Protein AF-A0A2X3CXJ4-F1 (afdb_monomer_lite)

Foldseek 3Di:
DPDLLVVLVVCQVVQVVCVVVVDQQLVVCVVVLCSQPPAQQSVVLNVQCVVQRRDPPDHCVSVVVSVCSRVVPD

Radius of gyration: 11.63 Å; chains: 1; bounding box: 25×23×33 Å

Organism: Klebsiella pneumoniae (NCBI:txid573)

Secondary structure (DSSP, 8-state):
---HHHHHHHTHHHHHHHHHTT--HHHHHTTTTTTTTTSTTHHHHHHHHHHHTTSTT--HHHHHHHHHHHHTT-

pLDDT: mean 89.94, std 9.41, range [48.44, 95.94]

Sequence (74 aa):
MPDPVAVVRAMYPYIERELSKGTYLGHITRHMLGLFQGIPGARQWRRYLSENAHKAGADIAVLEHALKLVADKR

Structure (mmCIF, N/CA/C/O backbone):
data_AF-A0A2X3CXJ4-F1
#
_entry.id   AF-A0A2X3CXJ4-F1
#
loop_
_atom_site.group_PDB
_atom_site.id
_atom_site.type_symbol
_atom_site.label_atom_id
_atom_site.label_alt_id
_atom_site.label_comp_id
_atom_site.label_asym_id
_atom_site.label_entity_id
_atom_site.label_seq_id
_atom_site.pdbx_PDB_ins_code
_atom_site.Cartn_x
_atom_site.Cartn_y
_atom_site.Cartn_z
_atom_site.occupancy
_atom_site.B_iso_or_equiv
_atom_site.auth_seq_id
_atom_site.auth_comp_id
_atom_site.auth_asym_id
_atom_site.auth_atom_id
_atom_site.pdbx_PDB_model_num
ATOM 1 N N . MET A 1 1 ? 13.687 -15.777 -12.578 1.00 57.41 1 MET A N 1
ATOM 2 C CA . MET A 1 1 ? 13.359 -15.169 -11.268 1.00 57.41 1 MET A CA 1
ATOM 3 C C . MET A 1 1 ? 11.846 -15.147 -11.109 1.00 57.41 1 MET A C 1
ATOM 5 O O . MET A 1 1 ? 11.187 -14.994 -12.133 1.00 57.41 1 MET A O 1
ATOM 9 N N . PRO A 1 2 ? 11.299 -15.328 -9.893 1.00 68.44 2 PRO A N 1
ATOM 10 C CA . PRO A 1 2 ? 9.868 -15.166 -9.644 1.00 68.44 2 PRO A CA 1
ATOM 11 C C . PRO A 1 2 ? 9.423 -13.759 -10.046 1.00 68.44 2 PRO A C 1
ATOM 13 O O . PRO A 1 2 ? 10.153 -12.801 -9.797 1.00 68.44 2 PRO A O 1
ATOM 16 N N . ASP A 1 3 ? 8.250 -13.640 -10.664 1.00 86.88 3 ASP A N 1
ATOM 17 C CA . ASP A 1 3 ? 7.642 -12.344 -10.962 1.00 86.88 3 ASP A CA 1
ATOM 18 C C . ASP A 1 3 ? 7.328 -11.611 -9.641 1.00 86.88 3 ASP A C 1
ATOM 20 O O . ASP A 1 3 ? 6.510 -12.108 -8.858 1.00 86.88 3 ASP A O 1
ATOM 24 N N . PRO A 1 4 ? 7.947 -10.447 -9.357 1.00 88.56 4 PRO A N 1
ATOM 25 C CA . PRO A 1 4 ? 7.691 -9.701 -8.128 1.00 88.56 4 PRO A CA 1
ATOM 26 C C . PRO A 1 4 ? 6.211 -9.334 -7.947 1.00 88.56 4 PRO A C 1
ATOM 28 O O . PRO A 1 4 ? 5.732 -9.275 -6.816 1.00 88.56 4 PRO A O 1
ATOM 31 N N . VAL A 1 5 ? 5.459 -9.147 -9.042 1.00 90.88 5 VAL A N 1
ATOM 32 C CA . VAL A 1 5 ? 4.010 -8.888 -8.993 1.00 90.88 5 VAL A CA 1
ATOM 33 C C . VAL A 1 5 ? 3.259 -10.102 -8.445 1.00 90.88 5 VAL A C 1
ATOM 35 O O . VAL A 1 5 ? 2.391 -9.960 -7.581 1.00 90.88 5 VAL A O 1
ATOM 38 N N . ALA A 1 6 ? 3.619 -11.307 -8.893 1.00 91.00 6 ALA A N 1
ATOM 39 C CA . ALA A 1 6 ? 3.033 -12.545 -8.392 1.00 91.00 6 ALA A CA 1
ATOM 40 C C . ALA A 1 6 ? 3.337 -12.756 -6.899 1.00 91.00 6 ALA A C 1
ATO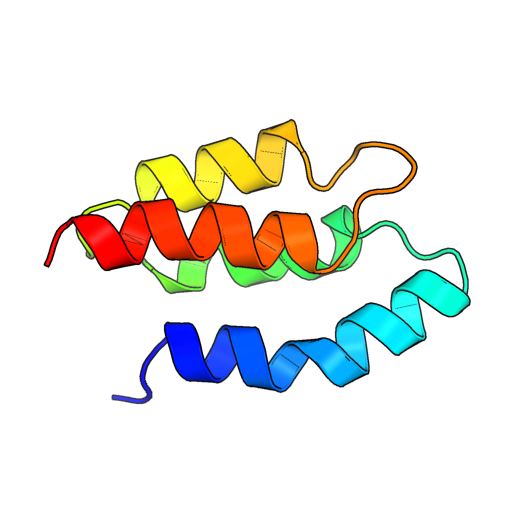M 42 O O . ALA A 1 6 ? 2.451 -13.165 -6.151 1.00 91.00 6 ALA A O 1
ATOM 43 N N . VAL A 1 7 ? 4.548 -12.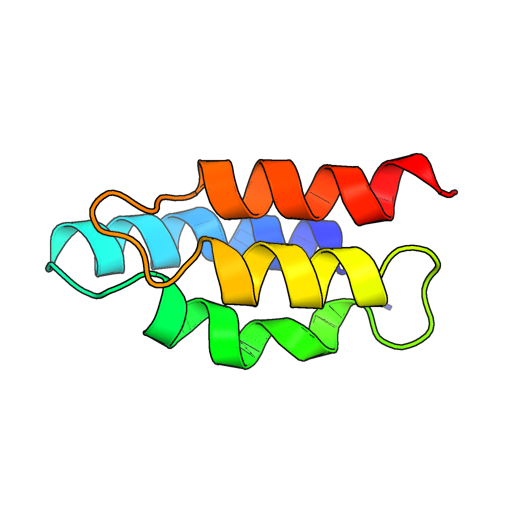408 -6.443 1.00 91.69 7 VAL A N 1
ATOM 44 C CA . VAL A 1 7 ? 4.918 -12.466 -5.016 1.00 91.69 7 VAL A CA 1
ATOM 45 C C . VAL A 1 7 ? 4.043 -11.534 -4.177 1.00 91.69 7 VAL A C 1
ATOM 47 O O . VAL A 1 7 ? 3.556 -11.934 -3.123 1.00 91.69 7 VAL A O 1
ATOM 50 N N . VAL A 1 8 ? 3.792 -10.310 -4.649 1.00 93.50 8 VAL A N 1
ATOM 51 C CA . VAL A 1 8 ? 2.897 -9.370 -3.958 1.00 93.50 8 VAL A CA 1
ATOM 52 C C . VAL A 1 8 ? 1.474 -9.925 -3.858 1.00 93.50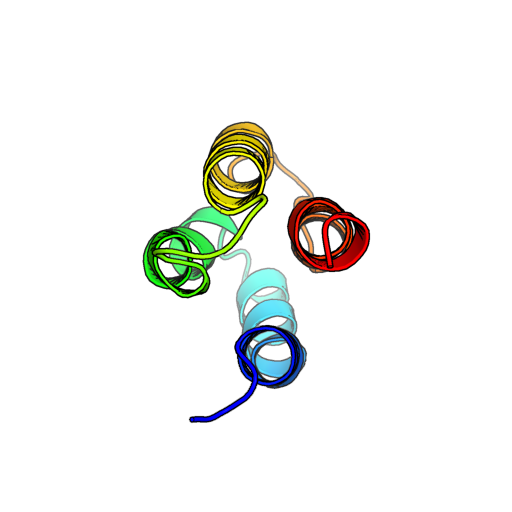 8 VAL A C 1
ATOM 54 O O . VAL A 1 8 ? 0.888 -9.886 -2.780 1.00 93.50 8 VAL A O 1
ATOM 57 N N . ARG A 1 9 ? 0.927 -10.479 -4.946 1.00 93.75 9 ARG A N 1
ATOM 58 C CA . ARG A 1 9 ? -0.429 -11.060 -4.951 1.00 93.75 9 ARG A CA 1
ATOM 59 C C . ARG A 1 9 ? -0.550 -12.287 -4.051 1.00 93.75 9 ARG A C 1
ATOM 61 O O . ARG A 1 9 ? -1.557 -12.449 -3.370 1.00 93.75 9 ARG A O 1
ATOM 68 N N . ALA A 1 10 ? 0.496 -13.109 -3.973 1.00 93.94 10 ALA A N 1
ATOM 69 C CA . ALA A 1 10 ? 0.548 -14.240 -3.048 1.00 93.94 10 ALA A CA 1
ATOM 70 C C . ALA A 1 10 ? 0.485 -13.808 -1.569 1.00 93.94 10 ALA A C 1
ATOM 72 O O . ALA A 1 10 ? 0.079 -14.596 -0.716 1.00 93.94 10 ALA A O 1
ATOM 73 N N . MET A 1 11 ? 0.837 -12.555 -1.257 1.00 94.38 11 MET A N 1
ATOM 74 C CA . MET A 1 11 ? 0.738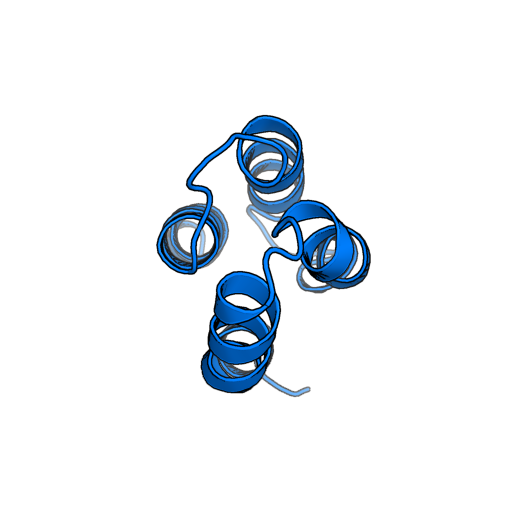 -12.000 0.094 1.00 94.38 11 MET A CA 1
ATOM 75 C C . MET A 1 11 ? -0.670 -11.514 0.463 1.00 94.38 11 MET A C 1
ATOM 77 O O . MET A 1 11 ? -0.895 -11.241 1.640 1.00 94.38 11 MET A O 1
ATOM 81 N N . TYR A 1 12 ? -1.625 -11.411 -0.469 1.00 95.19 12 TYR A N 1
ATOM 82 C CA . TYR A 1 12 ? -2.954 -10.851 -0.169 1.00 95.19 12 TYR A CA 1
ATOM 83 C C . TYR A 1 12 ? -3.694 -11.598 0.948 1.00 95.19 12 TYR A C 1
ATOM 85 O O . TYR A 1 12 ? -4.076 -10.933 1.910 1.00 95.19 12 TYR A O 1
ATOM 93 N N . PRO A 1 13 ? -3.776 -12.945 0.955 1.00 95.94 13 PRO A N 1
ATOM 94 C CA . PRO A 1 13 ? -4.448 -13.661 2.043 1.00 95.94 13 PRO A CA 1
ATOM 95 C C . PRO A 1 13 ? -3.772 -13.457 3.407 1.00 95.94 13 PRO A C 1
ATOM 97 O O . PRO A 1 13 ? -4.420 -13.471 4.453 1.00 95.94 13 PRO A O 1
ATOM 100 N N . TYR A 1 14 ? -2.446 -13.275 3.417 1.00 95.50 14 TYR A N 1
ATOM 101 C CA . TYR A 1 14 ? -1.703 -12.946 4.633 1.00 95.50 14 TYR A CA 1
ATOM 102 C C . TYR A 1 14 ? -2.046 -11.532 5.110 1.00 95.50 14 TYR A C 1
ATOM 104 O O . TYR A 1 14 ? -2.353 -11.344 6.284 1.00 95.50 14 TYR A O 1
ATOM 112 N N . ILE A 1 15 ? -2.017 -10.554 4.203 1.00 95.06 15 ILE A N 1
ATOM 113 C CA . ILE A 1 15 ? -2.299 -9.150 4.502 1.00 95.06 15 ILE A CA 1
ATOM 114 C C . ILE A 1 15 ? -3.723 -8.997 5.030 1.00 95.06 15 ILE A C 1
ATOM 116 O O . ILE A 1 15 ? -3.896 -8.428 6.100 1.00 95.06 15 ILE A O 1
ATOM 120 N N . GLU A 1 16 ? -4.724 -9.553 4.349 1.00 94.81 16 GLU A N 1
ATOM 121 C CA . GLU A 1 16 ? -6.127 -9.492 4.777 1.00 94.81 16 GLU A CA 1
ATOM 122 C C . GLU A 1 16 ? -6.324 -10.063 6.185 1.00 94.81 16 GLU A C 1
ATOM 124 O O . GLU A 1 16 ? -7.002 -9.460 7.018 1.00 94.81 16 GLU A O 1
ATOM 129 N N . ARG A 1 17 ? -5.673 -11.193 6.489 1.00 95.69 17 ARG A N 1
ATOM 130 C CA . ARG A 1 17 ? -5.725 -11.803 7.821 1.00 95.69 17 ARG A CA 1
ATOM 131 C C . ARG A 1 17 ? -5.050 -10.950 8.895 1.00 95.69 17 ARG A C 1
ATOM 133 O O . ARG A 1 17 ? -5.483 -10.966 10.040 1.00 95.69 17 ARG A O 1
ATOM 140 N N . GLU A 1 18 ? -3.965 -10.253 8.581 1.00 94.69 18 GLU A N 1
ATOM 141 C CA . GLU A 1 18 ? -3.312 -9.375 9.555 1.00 94.69 18 GLU A CA 1
ATOM 142 C C . GLU A 1 18 ? -4.079 -8.059 9.742 1.00 94.69 18 GLU A C 1
ATOM 144 O O . GLU A 1 18 ? -4.204 -7.584 10.872 1.00 94.69 18 GLU A O 1
ATOM 149 N N . LEU A 1 19 ? -4.658 -7.512 8.669 1.00 93.44 19 LEU A N 1
ATOM 150 C CA . LEU A 1 19 ? -5.541 -6.346 8.721 1.00 93.44 19 LEU A CA 1
ATOM 151 C C . LEU A 1 19 ? -6.785 -6.625 9.575 1.00 93.44 19 LEU A C 1
ATOM 153 O O . LEU A 1 19 ? -7.160 -5.784 10.389 1.00 93.44 19 LEU A O 1
ATOM 157 N N . SER A 1 20 ? -7.387 -7.817 9.466 1.00 93.88 20 SER A N 1
ATOM 158 C CA . SER A 1 20 ? -8.554 -8.191 10.282 1.00 93.88 20 SER A CA 1
ATOM 159 C C . SER A 1 20 ? -8.248 -8.306 11.781 1.00 93.88 20 SER A C 1
ATOM 161 O O . SER A 1 20 ? -9.150 -8.170 12.604 1.00 93.88 20 SER A O 1
ATOM 163 N N . LYS A 1 21 ? -6.974 -8.482 12.152 1.00 94.06 21 LYS A N 1
ATOM 164 C CA . LYS A 1 21 ? -6.491 -8.429 13.543 1.00 94.06 21 LYS A CA 1
ATOM 165 C C . LYS A 1 21 ? -6.186 -7.005 14.027 1.00 94.06 21 LYS A C 1
ATOM 167 O O . LYS A 1 21 ? -5.744 -6.835 15.159 1.00 94.06 21 LYS A O 1
ATOM 172 N N . GLY A 1 22 ? -6.372 -5.991 13.180 1.00 90.94 22 GLY A N 1
ATOM 173 C CA . GLY A 1 22 ? -6.036 -4.598 13.478 1.00 90.94 22 GLY A CA 1
ATOM 174 C C . GLY A 1 22 ? -4.567 -4.238 13.235 1.00 90.94 22 GLY A C 1
ATOM 175 O O . GLY A 1 22 ? -4.116 -3.184 13.683 1.00 90.94 22 GLY A O 1
ATOM 176 N N . THR A 1 23 ? -3.799 -5.083 12.537 1.00 91.69 23 THR A N 1
ATOM 177 C CA . THR A 1 23 ? -2.418 -4.748 12.160 1.00 91.69 23 THR A CA 1
ATOM 178 C C . THR A 1 23 ? -2.417 -3.668 11.086 1.00 91.69 23 THR A C 1
ATOM 180 O O . THR A 1 23 ? -3.148 -3.759 10.106 1.00 91.69 23 THR A O 1
ATOM 183 N N . TYR A 1 24 ? -1.547 -2.668 11.215 1.00 91.88 24 TYR A N 1
ATOM 184 C CA . TYR A 1 24 ? -1.363 -1.669 10.164 1.00 91.88 24 TYR A CA 1
ATOM 185 C C . TYR A 1 24 ? -0.662 -2.255 8.938 1.00 91.88 24 TYR A C 1
ATOM 187 O O . TYR A 1 24 ? 0.373 -2.919 9.052 1.00 91.88 24 TYR A O 1
ATOM 195 N N . LEU A 1 25 ? -1.150 -1.906 7.746 1.00 94.19 25 LEU A N 1
ATOM 196 C CA . LEU A 1 25 ? -0.562 -2.334 6.476 1.00 94.19 25 LEU A CA 1
ATOM 197 C C . LEU A 1 25 ? 0.934 -1.981 6.358 1.00 94.19 25 LEU A C 1
ATOM 199 O O . LEU A 1 25 ? 1.726 -2.738 5.789 1.00 94.19 25 LEU A O 1
ATOM 203 N N . GLY A 1 26 ? 1.348 -0.851 6.934 1.00 93.12 26 GLY A N 1
ATOM 204 C CA . GLY A 1 26 ? 2.739 -0.399 6.990 1.00 93.12 26 GLY A CA 1
ATOM 205 C C . GLY A 1 26 ? 3.696 -1.392 7.661 1.00 93.12 26 GLY A C 1
ATOM 206 O O . GLY A 1 26 ? 4.845 -1.512 7.234 1.00 93.12 26 GLY A O 1
ATOM 207 N N . HIS A 1 27 ? 3.236 -2.160 8.658 1.00 93.38 27 HIS A N 1
ATOM 208 C CA . HIS A 1 27 ? 4.066 -3.170 9.330 1.00 93.38 27 HIS A CA 1
ATOM 209 C C . HIS A 1 27 ? 4.465 -4.311 8.393 1.00 93.38 27 HIS A C 1
ATOM 211 O O . HIS A 1 27 ? 5.545 -4.876 8.543 1.00 93.38 27 HIS A O 1
ATOM 217 N N . ILE A 1 28 ? 3.629 -4.612 7.400 1.00 93.88 28 ILE A N 1
ATOM 218 C CA . ILE A 1 28 ? 3.875 -5.665 6.413 1.00 93.88 28 ILE A CA 1
ATOM 219 C C . ILE A 1 28 ? 4.636 -5.079 5.222 1.00 93.88 28 ILE A C 1
ATOM 221 O O . ILE A 1 28 ? 5.714 -5.548 4.853 1.00 93.88 28 ILE A O 1
ATOM 225 N N . THR A 1 29 ? 4.113 -3.993 4.651 1.00 94.25 29 THR A N 1
ATOM 226 C CA . THR A 1 29 ? 4.623 -3.403 3.403 1.00 94.25 29 THR A CA 1
ATOM 227 C C . THR A 1 29 ? 6.025 -2.809 3.530 1.00 94.25 29 THR A C 1
ATOM 229 O O . THR A 1 29 ? 6.748 -2.781 2.533 1.00 94.25 29 THR A O 1
ATOM 232 N N . ARG A 1 30 ? 6.486 -2.433 4.735 1.00 93.12 30 ARG A N 1
ATOM 233 C CA . ARG A 1 30 ? 7.885 -2.019 4.976 1.00 93.12 30 ARG A CA 1
ATOM 234 C C . ARG A 1 30 ? 8.912 -3.070 4.542 1.00 93.12 30 ARG A C 1
ATOM 236 O O . ARG A 1 30 ? 9.988 -2.711 4.075 1.00 93.12 30 ARG A O 1
ATOM 243 N N . HIS A 1 31 ? 8.569 -4.356 4.645 1.00 93.00 31 HIS A N 1
ATOM 244 C CA . HIS A 1 31 ? 9.422 -5.469 4.217 1.00 93.00 31 HIS A CA 1
ATOM 245 C C . HIS A 1 31 ? 9.342 -5.722 2.704 1.00 93.00 31 HIS A C 1
ATOM 247 O O . HIS A 1 31 ? 10.186 -6.411 2.141 1.00 93.00 31 HIS A O 1
ATOM 253 N N . MET A 1 32 ? 8.358 -5.124 2.030 1.00 93.25 32 MET A N 1
ATOM 254 C CA . MET A 1 32 ? 8.090 -5.289 0.601 1.00 93.25 32 MET A CA 1
ATOM 255 C C . MET A 1 32 ? 8.629 -4.126 -0.251 1.00 93.25 32 MET A C 1
ATOM 257 O O . MET A 1 32 ? 8.541 -4.152 -1.478 1.00 93.25 32 MET A O 1
ATOM 261 N N . LEU A 1 33 ? 9.220 -3.093 0.359 1.00 91.06 33 LEU A N 1
ATOM 262 C CA . LEU A 1 33 ? 9.723 -1.912 -0.359 1.00 91.06 33 LEU A CA 1
ATOM 263 C C . LEU A 1 33 ? 10.847 -2.239 -1.361 1.00 91.06 33 LEU A C 1
ATOM 265 O O . LEU A 1 33 ? 11.011 -1.526 -2.350 1.00 91.06 33 LEU A O 1
ATOM 269 N N . GLY A 1 34 ? 11.613 -3.306 -1.113 1.00 90.81 34 GLY A N 1
ATOM 270 C CA . GLY A 1 34 ? 12.734 -3.741 -1.954 1.00 90.81 34 GLY A CA 1
ATOM 271 C C . GLY A 1 34 ? 12.367 -4.673 -3.116 1.00 90.81 34 GLY A C 1
ATOM 272 O O . GLY A 1 34 ? 13.227 -4.940 -3.947 1.00 90.81 34 GLY A O 1
ATOM 273 N N . LEU A 1 35 ? 11.115 -5.143 -3.211 1.00 90.44 35 LEU A N 1
ATOM 274 C CA . LEU A 1 35 ? 10.700 -6.185 -4.171 1.00 90.44 35 LEU A CA 1
ATOM 275 C C . LEU A 1 35 ? 10.959 -5.828 -5.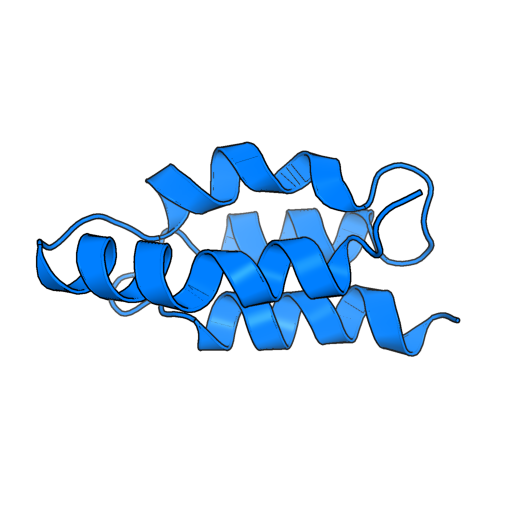640 1.00 90.44 35 LEU A C 1
ATOM 277 O O . LEU A 1 35 ? 11.256 -6.705 -6.444 1.00 90.44 35 LEU A O 1
ATOM 281 N N . PHE A 1 36 ? 10.867 -4.543 -5.984 1.00 90.62 36 PHE A N 1
ATOM 282 C CA . PHE A 1 36 ? 11.017 -4.055 -7.357 1.00 90.62 36 PHE A CA 1
ATOM 283 C C . PHE A 1 36 ? 12.371 -3.380 -7.618 1.00 90.62 36 PHE A C 1
ATOM 285 O O . PHE A 1 36 ? 12.494 -2.580 -8.542 1.00 90.62 36 PHE A O 1
ATOM 292 N N . GLN A 1 37 ? 13.397 -3.630 -6.800 1.00 88.00 37 GLN A N 1
ATOM 293 C CA . GLN A 1 37 ? 14.702 -2.987 -6.975 1.00 88.00 37 GLN A CA 1
ATOM 294 C C . GLN A 1 37 ? 15.269 -3.215 -8.390 1.00 88.00 37 GLN A C 1
ATOM 296 O O . GLN A 1 37 ? 15.311 -4.335 -8.883 1.00 88.00 37 GLN A O 1
ATOM 301 N N . GLY A 1 38 ? 15.716 -2.134 -9.040 1.00 86.38 38 GLY A N 1
ATOM 302 C CA . GLY A 1 38 ? 16.288 -2.185 -10.392 1.00 86.38 38 GLY A CA 1
ATOM 303 C C . GLY A 1 38 ? 15.269 -2.176 -11.540 1.00 86.38 38 GLY A C 1
ATOM 304 O O . GLY A 1 38 ? 15.683 -2.217 -12.692 1.00 86.38 38 GLY A O 1
ATOM 305 N N . ILE A 1 39 ? 13.964 -2.082 -11.255 1.00 86.50 39 ILE A N 1
ATOM 306 C CA . ILE A 1 39 ? 12.894 -2.081 -12.268 1.00 86.50 39 ILE A CA 1
ATOM 307 C C . ILE A 1 39 ? 12.330 -0.654 -12.458 1.00 86.50 39 ILE A C 1
ATOM 309 O O . ILE A 1 39 ? 12.206 0.097 -11.477 1.00 86.50 39 ILE A O 1
ATOM 313 N N . PRO A 1 40 ? 11.958 -0.238 -13.687 1.00 88.62 40 PRO A N 1
ATOM 314 C CA . PRO A 1 40 ? 11.210 0.998 -13.911 1.00 88.62 40 PRO A CA 1
ATOM 315 C C . PRO A 1 40 ? 9.976 1.089 -13.003 1.00 88.62 40 PRO A C 1
ATOM 317 O O . PRO A 1 40 ? 9.208 0.149 -12.873 1.00 88.62 40 PRO A O 1
ATOM 320 N N . GLY A 1 41 ? 9.791 2.224 -12.326 1.00 89.94 41 GLY A N 1
ATOM 321 C CA . GLY A 1 41 ? 8.667 2.414 -11.397 1.00 89.94 41 GLY A CA 1
ATOM 322 C C . GLY A 1 41 ? 8.931 2.003 -9.942 1.00 89.94 41 GLY A C 1
ATOM 323 O O . GLY A 1 41 ? 8.178 2.426 -9.067 1.00 89.94 41 GLY A O 1
ATOM 324 N N . ALA A 1 42 ? 10.052 1.344 -9.623 1.00 92.19 42 ALA A N 1
ATOM 325 C CA . ALA A 1 42 ? 10.415 0.963 -8.248 1.00 92.19 42 ALA A CA 1
ATOM 326 C C . ALA A 1 42 ? 10.424 2.131 -7.245 1.00 92.19 42 ALA A C 1
ATOM 328 O O . ALA A 1 42 ? 10.053 1.998 -6.078 1.00 92.19 42 ALA A O 1
ATOM 329 N N . ARG A 1 43 ? 10.846 3.320 -7.691 1.00 92.75 43 ARG A N 1
ATOM 330 C CA . ARG A 1 43 ? 10.809 4.532 -6.859 1.00 92.75 43 ARG A CA 1
ATOM 331 C C . ARG A 1 43 ? 9.373 4.958 -6.538 1.00 92.75 43 ARG A C 1
ATOM 333 O O . ARG A 1 43 ? 9.123 5.391 -5.418 1.00 92.75 43 ARG A O 1
ATOM 340 N N . GLN A 1 44 ? 8.455 4.825 -7.496 1.00 93.75 44 GLN A N 1
ATOM 341 C CA . GLN A 1 44 ? 7.040 5.164 -7.320 1.00 93.75 44 GLN A CA 1
ATOM 342 C C . GLN A 1 44 ? 6.350 4.156 -6.401 1.00 93.75 44 GLN A C 1
ATOM 344 O O . GLN A 1 44 ? 5.647 4.582 -5.494 1.00 93.75 44 GLN A O 1
ATOM 349 N N . TRP A 1 45 ? 6.644 2.859 -6.556 1.00 94.19 45 TRP A N 1
ATOM 350 C CA . TRP A 1 45 ? 6.229 1.804 -5.622 1.00 94.19 45 TRP A CA 1
ATOM 351 C C . TRP A 1 45 ? 6.572 2.160 -4.175 1.00 94.19 45 TRP A C 1
ATOM 353 O O . TRP A 1 45 ? 5.690 2.252 -3.324 1.00 94.19 45 TRP A O 1
ATOM 363 N N . ARG A 1 46 ? 7.857 2.443 -3.909 1.00 94.06 46 ARG A N 1
ATOM 364 C CA . ARG A 1 46 ? 8.319 2.801 -2.560 1.00 94.06 46 ARG A CA 1
ATOM 365 C C . ARG A 1 46 ? 7.633 4.055 -2.033 1.00 94.06 46 ARG A C 1
ATOM 367 O O . ARG A 1 46 ? 7.197 4.067 -0.890 1.00 94.06 46 ARG A O 1
ATOM 374 N N . ARG A 1 47 ? 7.523 5.097 -2.862 1.00 94.62 47 ARG A N 1
ATOM 375 C CA . ARG A 1 47 ? 6.877 6.357 -2.479 1.00 94.62 47 ARG A CA 1
ATOM 376 C C . ARG A 1 47 ? 5.405 6.148 -2.118 1.00 94.62 47 ARG A C 1
ATOM 378 O O . ARG A 1 47 ? 4.989 6.566 -1.045 1.00 94.62 47 ARG A O 1
ATOM 385 N N . TYR A 1 48 ? 4.647 5.471 -2.978 1.00 95.44 48 TYR A N 1
ATOM 386 C CA . TYR A 1 48 ? 3.212 5.274 -2.791 1.00 95.44 48 TYR A CA 1
ATOM 387 C C . TYR A 1 48 ? 2.904 4.447 -1.540 1.00 95.44 48 TYR A C 1
ATOM 389 O O . TYR A 1 48 ? 2.009 4.809 -0.778 1.00 95.44 48 TYR A O 1
ATOM 397 N N . LEU A 1 49 ? 3.668 3.378 -1.287 1.00 94.81 49 LEU A N 1
ATOM 398 C CA . LEU A 1 49 ? 3.508 2.583 -0.070 1.00 94.81 49 LEU A CA 1
ATOM 399 C C . LEU A 1 49 ? 3.862 3.380 1.185 1.00 94.81 49 LEU A C 1
ATOM 401 O O . LEU A 1 49 ? 3.089 3.368 2.139 1.00 94.81 49 LEU A O 1
ATOM 405 N N . SER A 1 50 ? 4.971 4.122 1.182 1.00 92.44 50 SER A N 1
ATOM 406 C CA . SER A 1 50 ? 5.337 4.965 2.324 1.00 92.44 50 SER A CA 1
ATOM 407 C C . SER A 1 50 ? 4.284 6.036 2.622 1.00 92.44 50 SER A C 1
ATOM 409 O O . SER A 1 50 ? 4.023 6.318 3.787 1.00 92.44 50 SER A O 1
ATOM 411 N N . GLU A 1 51 ? 3.647 6.604 1.594 1.00 94.38 51 GLU A N 1
ATOM 412 C CA . GLU A 1 51 ? 2.625 7.650 1.739 1.00 94.38 51 GLU A CA 1
ATOM 413 C C . GLU A 1 51 ? 1.235 7.113 2.123 1.00 94.38 51 GLU A C 1
ATOM 415 O O . GLU A 1 51 ? 0.457 7.855 2.717 1.00 94.38 51 GLU A O 1
ATOM 420 N N . ASN A 1 52 ? 0.893 5.859 1.798 1.00 94.94 52 ASN A N 1
ATOM 421 C CA . ASN A 1 52 ? -0.478 5.351 1.960 1.00 94.94 52 ASN A CA 1
ATOM 422 C C . ASN A 1 52 ? -0.618 4.169 2.926 1.00 94.94 52 ASN A C 1
ATOM 424 O O . ASN A 1 52 ? -1.653 4.056 3.573 1.00 94.94 52 ASN A O 1
ATOM 428 N N . ALA A 1 53 ? 0.399 3.320 3.093 1.00 92.62 53 ALA A N 1
ATOM 429 C CA . ALA A 1 53 ? 0.273 2.101 3.899 1.00 92.62 53 ALA A CA 1
ATOM 430 C C . ALA A 1 53 ? 0.205 2.351 5.418 1.00 92.62 53 ALA A C 1
ATOM 432 O O . ALA A 1 53 ? -0.160 1.456 6.175 1.00 92.62 53 ALA A O 1
ATOM 433 N N . HIS A 1 54 ? 0.559 3.550 5.884 1.00 91.38 54 HIS A N 1
ATOM 434 C CA . HIS A 1 54 ? 0.443 3.932 7.295 1.00 91.38 54 HIS A CA 1
ATOM 435 C C . HIS A 1 54 ? -0.912 4.574 7.638 1.00 91.38 54 HIS A C 1
ATOM 437 O O . HIS A 1 54 ? -1.175 4.847 8.807 1.00 91.38 54 HIS A O 1
ATOM 443 N N . LYS A 1 55 ? -1.761 4.855 6.640 1.00 90.50 55 LYS A N 1
ATOM 444 C CA . LYS A 1 55 ? -3.058 5.503 6.858 1.00 90.50 55 LYS A CA 1
ATOM 445 C C . LYS A 1 55 ? -4.055 4.525 7.479 1.00 90.50 55 LYS A C 1
ATOM 447 O O . LYS A 1 55 ? -4.030 3.326 7.198 1.00 90.50 55 LYS A O 1
ATOM 452 N N . ALA A 1 56 ? -4.965 5.051 8.296 1.00 87.56 56 ALA A N 1
ATOM 453 C CA . ALA A 1 56 ? -6.109 4.284 8.776 1.00 87.56 56 ALA A CA 1
ATOM 454 C C . ALA A 1 56 ? -6.972 3.836 7.583 1.00 87.56 56 ALA A C 1
ATOM 456 O O . ALA A 1 56 ? -7.232 4.629 6.679 1.00 87.56 56 ALA A O 1
ATOM 457 N N . GLY A 1 57 ? -7.382 2.566 7.573 1.00 87.44 57 GLY A N 1
ATOM 458 C CA . GLY A 1 57 ? -8.140 1.977 6.463 1.00 87.44 57 GLY A CA 1
ATOM 459 C C . GLY A 1 57 ? -7.300 1.573 5.247 1.00 87.44 57 GLY A C 1
ATOM 460 O O . GLY A 1 57 ? -7.869 1.226 4.219 1.00 87.44 57 GLY A O 1
ATOM 461 N N . ALA A 1 58 ? -5.966 1.606 5.337 1.00 93.06 58 ALA A N 1
ATOM 462 C CA . ALA A 1 58 ? -5.111 1.074 4.282 1.00 93.06 58 ALA A CA 1
ATOM 463 C C . ALA A 1 58 ? -5.295 -0.448 4.139 1.00 93.06 58 ALA A C 1
ATOM 465 O O . ALA A 1 58 ? -5.097 -1.195 5.098 1.00 93.06 58 ALA A O 1
ATOM 466 N N . ASP A 1 59 ? -5.623 -0.897 2.930 1.00 94.00 59 ASP A N 1
ATOM 467 C CA . ASP A 1 59 ? -5.923 -2.289 2.599 1.00 94.00 59 ASP A CA 1
ATOM 468 C C . ASP A 1 59 ? -5.126 -2.780 1.371 1.00 94.00 59 ASP A C 1
ATOM 470 O O . ASP A 1 59 ? -4.180 -2.137 0.901 1.00 94.00 59 ASP A O 1
ATOM 474 N N . ILE A 1 60 ? -5.497 -3.944 0.834 1.00 94.75 60 ILE A N 1
ATOM 475 C CA . ILE A 1 60 ? -4.862 -4.513 -0.361 1.00 94.75 60 ILE A CA 1
ATOM 476 C C . ILE A 1 60 ? -4.962 -3.604 -1.597 1.00 94.75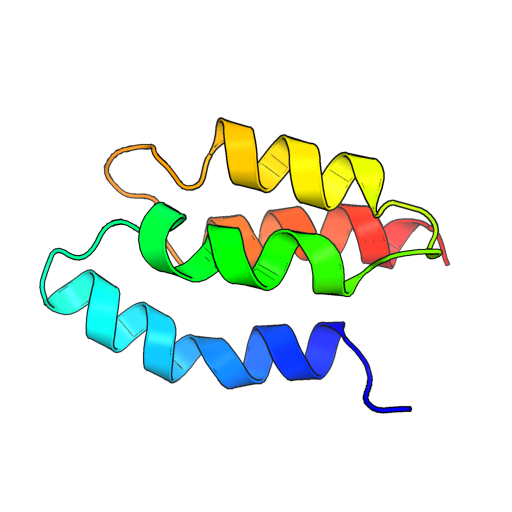 60 ILE A C 1
ATOM 478 O O . ILE A 1 60 ? -4.098 -3.697 -2.473 1.00 94.75 60 ILE A O 1
ATOM 482 N N . ALA A 1 61 ? -5.932 -2.681 -1.666 1.00 94.69 61 ALA A N 1
ATOM 483 C CA . ALA A 1 61 ? -6.049 -1.752 -2.784 1.00 94.69 61 ALA A CA 1
ATOM 484 C C . ALA A 1 61 ? -4.814 -0.848 -2.869 1.00 94.69 61 ALA A C 1
ATOM 486 O O . ALA A 1 61 ? -4.336 -0.555 -3.964 1.00 94.69 61 ALA A O 1
ATOM 487 N N . VAL A 1 62 ? -4.217 -0.483 -1.728 1.00 95.12 62 VAL A N 1
ATOM 488 C CA . VAL A 1 62 ? -2.956 0.273 -1.688 1.00 95.12 62 VAL A CA 1
ATOM 489 C C . VAL A 1 62 ? -1.836 -0.485 -2.415 1.00 95.12 62 VAL A C 1
ATOM 491 O O . VAL A 1 62 ? -1.050 0.129 -3.140 1.00 95.12 62 VAL A O 1
ATOM 494 N N . LEU A 1 63 ? -1.769 -1.814 -2.283 1.00 94.00 63 LEU A N 1
ATOM 495 C CA . LEU A 1 63 ? -0.789 -2.616 -3.019 1.00 94.00 63 LEU A CA 1
ATOM 496 C C . LEU A 1 63 ? -1.131 -2.701 -4.506 1.00 94.00 63 LEU A C 1
ATOM 498 O O . LEU A 1 63 ? -0.229 -2.545 -5.322 1.00 94.00 63 LEU A O 1
ATOM 502 N N . GLU A 1 64 ? -2.396 -2.901 -4.875 1.00 94.31 64 GLU A N 1
ATOM 503 C CA . GLU A 1 64 ? -2.832 -2.912 -6.283 1.00 94.31 64 GLU A CA 1
ATOM 504 C C . GLU A 1 64 ? -2.513 -1.586 -6.995 1.00 94.31 64 GLU A C 1
ATOM 506 O O . GLU A 1 64 ? -1.971 -1.569 -8.102 1.00 94.31 64 GLU A O 1
ATOM 511 N N . HIS A 1 65 ? -2.767 -0.450 -6.343 1.00 94.25 65 HIS A N 1
ATOM 512 C CA . HIS A 1 65 ? -2.386 0.860 -6.866 1.00 94.25 65 HIS A CA 1
ATOM 513 C C . HIS A 1 65 ? -0.869 1.001 -7.006 1.00 94.25 65 HIS A C 1
ATOM 515 O O . HIS A 1 65 ? -0.391 1.473 -8.039 1.00 94.25 65 HIS A O 1
ATOM 521 N N . ALA A 1 66 ? -0.101 0.559 -6.008 1.00 93.81 66 ALA A N 1
ATOM 522 C CA . ALA A 1 66 ? 1.353 0.581 -6.085 1.00 93.81 66 ALA A CA 1
ATOM 523 C C . ALA A 1 66 ? 1.881 -0.309 -7.228 1.00 93.81 66 ALA A C 1
ATOM 525 O O . ALA A 1 66 ? 2.817 0.091 -7.922 1.00 93.81 66 ALA A O 1
ATOM 526 N N . LEU A 1 67 ? 1.274 -1.482 -7.458 1.00 93.56 67 LEU A N 1
ATOM 527 C CA . LEU A 1 67 ? 1.650 -2.416 -8.524 1.00 93.56 67 LEU A CA 1
ATOM 528 C C . LEU A 1 67 ? 1.485 -1.787 -9.909 1.00 93.56 67 LEU A C 1
ATOM 530 O O . LEU A 1 67 ? 2.383 -1.919 -10.740 1.00 93.56 67 LEU A O 1
ATOM 534 N N . LYS A 1 68 ? 0.396 -1.044 -10.146 1.00 92.31 68 LYS A N 1
ATOM 535 C CA . LYS A 1 68 ? 0.164 -0.325 -11.415 1.00 92.31 68 LYS A CA 1
ATOM 536 C C . LYS A 1 68 ? 1.297 0.652 -11.746 1.00 92.31 68 LYS A C 1
ATOM 538 O O . LYS A 1 68 ? 1.749 0.709 -12.882 1.00 92.31 68 LYS A O 1
ATOM 543 N N . LEU A 1 69 ? 1.856 1.330 -10.738 1.00 90.62 69 LEU A N 1
ATOM 544 C CA . LEU A 1 69 ? 2.973 2.276 -10.913 1.00 90.62 69 LEU A CA 1
ATOM 545 C C . LEU A 1 69 ? 4.290 1.622 -11.373 1.00 90.62 69 LEU A C 1
ATOM 547 O O . LEU A 1 69 ? 5.210 2.340 -11.792 1.00 90.62 69 LEU A O 1
ATOM 551 N N . VAL A 1 70 ? 4.399 0.296 -11.245 1.00 88.38 70 VAL A N 1
ATOM 552 C CA . VAL A 1 70 ? 5.529 -0.511 -11.729 1.00 88.38 70 VAL A CA 1
ATOM 553 C C . VAL A 1 70 ? 5.174 -1.242 -13.025 1.00 88.38 70 VAL A C 1
ATOM 555 O O . VAL A 1 70 ? 6.009 -1.322 -13.920 1.00 88.38 70 VAL A O 1
ATOM 558 N N . ALA A 1 71 ? 3.942 -1.743 -13.148 1.00 72.25 71 ALA A N 1
ATOM 559 C CA . ALA A 1 71 ? 3.480 -2.497 -14.311 1.00 72.25 71 ALA A CA 1
ATOM 560 C C . ALA A 1 71 ? 3.299 -1.630 -15.574 1.00 72.25 71 ALA A C 1
ATOM 562 O O . ALA A 1 71 ? 3.593 -2.109 -16.665 1.00 72.25 71 ALA A O 1
ATOM 563 N N . ASP A 1 72 ? 2.911 -0.356 -15.438 1.00 60.88 72 ASP A N 1
ATOM 564 C CA . ASP A 1 72 ? 2.674 0.561 -16.572 1.00 60.88 72 ASP A CA 1
ATOM 565 C C . ASP A 1 72 ? 3.959 1.082 -17.249 1.00 60.88 72 ASP A C 1
ATOM 567 O O . ASP A 1 72 ? 3.896 1.895 -18.169 1.00 60.88 72 ASP A O 1
ATOM 571 N N . LYS A 1 73 ? 5.147 0.656 -16.802 1.00 54.19 73 LYS A N 1
ATOM 572 C CA . LYS A 1 73 ? 6.441 1.112 -17.348 1.00 54.19 73 LYS A CA 1
ATOM 573 C C . LYS A 1 73 ? 7.246 0.017 -18.049 1.00 54.19 73 LYS A C 1
ATOM 575 O O . LYS A 1 73 ? 8.473 0.120 -18.104 1.00 54.19 73 LYS A O 1
ATOM 580 N N . ARG A 1 74 ? 6.573 -1.029 -18.526 1.00 48.44 74 ARG A N 1
ATOM 581 C CA . ARG A 1 74 ? 7.205 -2.134 -19.251 1.00 48.44 74 ARG A CA 1
ATOM 582 C C . ARG A 1 74 ? 7.427 -1.814 -20.724 1.00 48.44 74 ARG A C 1
ATOM 584 O O . ARG A 1 74 ? 6.561 -1.133 -21.310 1.00 48.44 74 ARG A O 1
#

InterPro domains:
  IPR035587 DUS-like, FMN-binding domain [PF01207] (4-69)